Protein AF-A0A973K175-F1 (afdb_monomer_lite)

pLDDT: mean 92.52, std 10.66, range [53.66, 98.62]

Sequence (39 aa):
YGYSKRFGIVHVDYETQRRTLKDSALWYRDLVVRHHAGD

Secondary structure (DSSP, 8-state):
--TT---SSEEE-TTT--EEE-HHHHHHHHHHHHHHTT-

Foldseek 3Di:
DPPPDDDDQWDADPVVRDIDGHPVNVVVVVVVVVVVVVD

Radius of gyration: 13.72 Å; chains: 1; bounding box: 31×16×37 Å

Structure (mmCIF, N/CA/C/O backbone):
data_AF-A0A973K175-F1
#
_entry.id   AF-A0A973K175-F1
#
loop_
_atom_site.group_PDB
_atom_site.id
_atom_site.type_symbol
_atom_site.label_atom_id
_atom_site.label_alt_id
_atom_site.label_comp_id
_atom_site.label_asym_id
_atom_site.label_entity_id
_atom_site.label_seq_id
_atom_site.pdbx_PDB_ins_code
_atom_site.Cartn_x
_atom_site.Cartn_y
_atom_site.Cartn_z
_atom_site.occupancy
_atom_site.B_iso_or_equiv
_atom_site.auth_seq_id
_atom_site.auth_comp_id
_atom_site.auth_asym_id
_atom_site.auth_atom_id
_atom_site.pdbx_PDB_model_num
ATOM 1 N N . TYR A 1 1 ? -6.087 4.685 17.371 1.00 59.97 1 TYR A N 1
ATOM 2 C CA . TYR A 1 1 ? -6.270 5.164 15.984 1.00 59.97 1 TYR A CA 1
ATOM 3 C C . TYR A 1 1 ? -5.023 4.815 15.181 1.00 59.97 1 TYR A C 1
ATOM 5 O O . TYR A 1 1 ? -3.949 5.209 15.602 1.00 59.97 1 TYR A O 1
ATOM 13 N N . GLY A 1 2 ? -5.128 4.040 14.095 1.00 79.00 2 GLY A N 1
ATOM 14 C CA . GLY A 1 2 ? -3.941 3.601 13.328 1.00 79.00 2 GLY A CA 1
ATOM 15 C C . GLY A 1 2 ? -4.222 3.114 11.9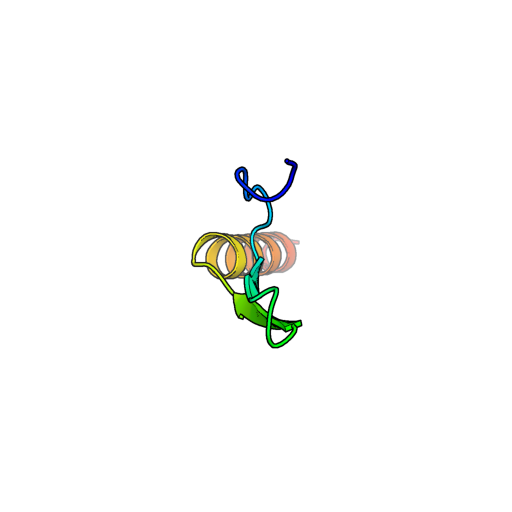02 1.00 79.00 2 GLY A C 1
ATOM 16 O O . GLY A 1 2 ? -3.379 3.245 11.026 1.00 79.00 2 GLY A O 1
ATOM 17 N N . TYR A 1 3 ? -5.440 2.643 11.627 1.00 82.00 3 TYR A N 1
ATOM 18 C CA . TYR A 1 3 ? -5.807 2.064 10.327 1.00 82.00 3 TYR A CA 1
ATOM 19 C C . TYR A 1 3 ? -6.377 3.060 9.304 1.00 82.00 3 TYR A C 1
ATOM 21 O O . TYR A 1 3 ? -6.833 2.655 8.232 1.00 82.00 3 TYR A O 1
ATOM 29 N N . SER A 1 4 ? -6.371 4.360 9.617 1.00 87.12 4 SER A N 1
ATOM 30 C CA . SER A 1 4 ? -6.923 5.400 8.738 1.00 87.12 4 SER A CA 1
ATOM 31 C C . SER A 1 4 ? -6.060 5.6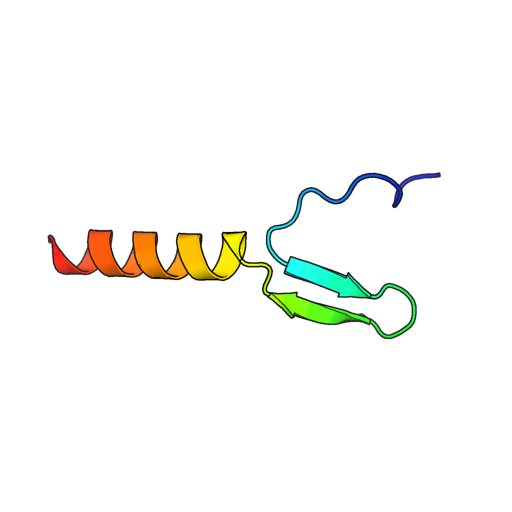55 7.501 1.00 87.12 4 SER A C 1
ATOM 33 O O . SER A 1 4 ? -6.565 6.127 6.484 1.00 87.12 4 SER A O 1
ATOM 35 N N . LYS A 1 5 ? -4.764 5.328 7.557 1.00 90.00 5 LYS A N 1
ATOM 36 C CA . LYS A 1 5 ? -3.849 5.420 6.416 1.00 90.00 5 LYS A CA 1
ATOM 37 C C . LYS A 1 5 ? -3.523 4.023 5.892 1.00 90.00 5 LYS A C 1
ATOM 39 O O . LYS A 1 5 ? -3.272 3.103 6.664 1.00 90.00 5 LYS A O 1
ATOM 44 N N . ARG A 1 6 ? -3.547 3.859 4.565 1.00 92.44 6 ARG A N 1
ATOM 45 C CA . ARG A 1 6 ? -3.410 2.560 3.882 1.00 92.44 6 ARG A CA 1
ATOM 46 C C . ARG A 1 6 ? -2.365 2.641 2.771 1.00 92.44 6 ARG A C 1
ATOM 48 O O . ARG A 1 6 ? -2.708 2.902 1.622 1.00 92.44 6 ARG A O 1
ATOM 55 N N . PHE A 1 7 ? -1.110 2.382 3.119 1.00 95.25 7 PHE A N 1
ATOM 56 C CA . PHE A 1 7 ? 0.035 2.515 2.207 1.00 95.25 7 PHE A CA 1
ATOM 57 C C . PHE A 1 7 ? 0.304 1.282 1.334 1.00 95.25 7 PHE A C 1
ATOM 59 O O . PHE A 1 7 ? 0.927 1.402 0.287 1.00 95.25 7 PHE A O 1
ATOM 66 N N . GLY A 1 8 ? -0.168 0.097 1.733 1.00 96.38 8 GLY A N 1
ATOM 67 C CA . GLY A 1 8 ? 0.104 -1.138 0.994 1.00 96.38 8 GLY A CA 1
ATOM 68 C C . GLY A 1 8 ? -0.511 -1.156 -0.409 1.00 96.38 8 GLY A C 1
ATOM 69 O O . GLY A 1 8 ? -1.603 -0.624 -0.626 1.00 96.38 8 GLY A O 1
ATOM 70 N N . ILE A 1 9 ? 0.153 -1.838 -1.343 1.00 98.19 9 ILE A N 1
ATOM 71 C CA . ILE A 1 9 ? -0.371 -2.149 -2.689 1.00 98.19 9 ILE A CA 1
ATOM 72 C C . ILE A 1 9 ? -1.446 -3.255 -2.667 1.00 98.19 9 ILE A C 1
ATOM 74 O O . ILE A 1 9 ? -2.122 -3.504 -3.658 1.00 98.19 9 ILE A O 1
ATOM 78 N N . VAL A 1 10 ? -1.653 -3.886 -1.510 1.00 98.44 10 VAL A N 1
ATOM 79 C CA . VAL A 1 10 ? -2.738 -4.836 -1.245 1.00 98.44 10 VAL A CA 1
ATOM 80 C C . VAL A 1 10 ? -3.716 -4.192 -0.270 1.00 98.44 10 VAL A C 1
ATOM 82 O O . VAL A 1 10 ? -3.317 -3.630 0.753 1.00 98.44 10 VAL A O 1
ATOM 85 N N . HIS A 1 11 ? -5.005 -4.234 -0.594 1.00 97.19 11 HIS A N 1
ATOM 86 C CA . HIS A 1 11 ? -6.061 -3.893 0.346 1.00 97.19 11 HIS A CA 1
ATOM 87 C C . HIS A 1 11 ? -6.307 -5.071 1.292 1.00 97.19 11 HIS A C 1
ATOM 89 O O . HIS A 1 11 ? -6.429 -6.207 0.840 1.00 97.19 11 HIS A O 1
ATOM 95 N N . VAL A 1 12 ? -6.390 -4.778 2.588 1.00 97.50 12 VAL A N 1
ATOM 96 C CA . VAL A 1 12 ? -6.805 -5.725 3.622 1.00 97.50 12 VAL A CA 1
ATOM 97 C C . VAL A 1 12 ? -8.137 -5.245 4.174 1.00 97.50 12 VAL A C 1
ATOM 99 O O . VAL A 1 12 ? -8.236 -4.115 4.663 1.00 97.50 12 VAL A O 1
ATOM 102 N N . ASP A 1 13 ? -9.141 -6.102 4.079 1.00 96.38 13 ASP A N 1
ATOM 103 C CA . ASP A 1 13 ? -10.343 -5.995 4.889 1.00 96.38 13 ASP A CA 1
ATOM 104 C C . ASP A 1 13 ? -9.990 -6.469 6.305 1.00 96.38 13 ASP A C 1
A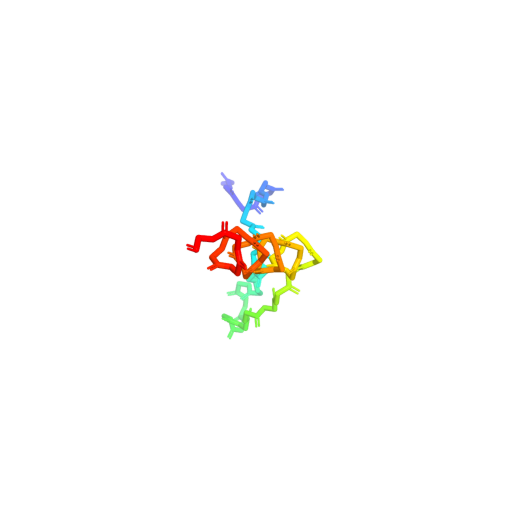TOM 106 O O . ASP A 1 13 ? -9.569 -7.607 6.493 1.00 96.38 13 ASP A O 1
ATOM 110 N N . TYR A 1 14 ? -10.092 -5.589 7.301 1.00 93.94 14 TYR A N 1
ATOM 111 C CA . TYR A 1 14 ? -9.679 -5.913 8.668 1.00 93.94 14 TYR A CA 1
ATOM 112 C C . TYR A 1 14 ? -10.678 -6.798 9.411 1.00 93.94 14 TYR A C 1
ATOM 114 O O . TYR A 1 14 ? -10.273 -7.485 10.347 1.00 93.94 14 TYR A O 1
ATOM 122 N N . GLU A 1 15 ? -11.944 -6.802 9.000 1.00 96.12 15 GLU A N 1
ATOM 123 C CA . GLU A 1 15 ? -12.973 -7.643 9.607 1.00 96.12 15 GLU A CA 1
ATOM 124 C C . GLU A 1 15 ? -12.784 -9.098 9.176 1.00 96.12 15 GLU A C 1
ATOM 126 O O . GLU A 1 15 ? -12.756 -10.005 10.004 1.00 96.12 15 GLU A O 1
ATOM 131 N N . THR A 1 16 ? -12.571 -9.311 7.877 1.00 98.00 16 THR A N 1
ATOM 132 C CA . THR A 1 16 ? -12.516 -10.657 7.285 1.00 98.00 16 THR A CA 1
AT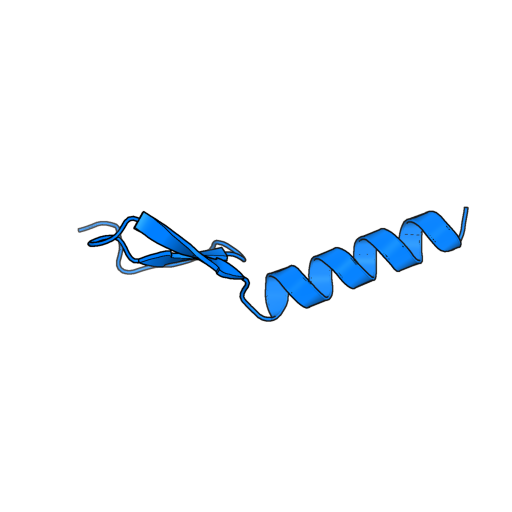OM 133 C C . THR A 1 16 ? -11.099 -11.155 7.005 1.00 98.00 16 THR A C 1
ATOM 135 O O . THR A 1 16 ? -10.911 -12.308 6.622 1.00 98.00 16 THR A O 1
ATOM 138 N N . GLN A 1 17 ? -10.092 -10.287 7.141 1.00 97.62 17 GLN A N 1
ATOM 139 C CA . GLN A 1 17 ? -8.702 -10.508 6.715 1.00 97.62 17 GLN A CA 1
ATOM 140 C C . GLN A 1 17 ? -8.537 -10.783 5.212 1.00 97.62 17 GLN A C 1
ATOM 142 O O . GLN A 1 17 ? -7.438 -11.120 4.751 1.00 97.62 17 GLN A O 1
ATOM 147 N N . ARG A 1 18 ? -9.596 -10.598 4.415 1.00 98.38 18 ARG A N 1
ATOM 148 C CA . ARG A 1 18 ? -9.540 -10.779 2.968 1.00 98.38 18 ARG A CA 1
ATOM 149 C C . ARG A 1 18 ? -8.550 -9.794 2.356 1.00 98.38 18 ARG A C 1
ATOM 151 O O . ARG A 1 18 ? -8.551 -8.599 2.655 1.00 98.38 18 ARG A O 1
ATOM 158 N N . ARG A 1 19 ? -7.720 -10.311 1.450 1.00 98.50 19 ARG A N 1
ATOM 159 C CA . ARG A 1 19 ? -6.733 -9.533 0.702 1.00 98.50 19 ARG A CA 1
ATOM 160 C C . ARG A 1 19 ? -7.176 -9.376 -0.743 1.00 98.50 19 ARG A C 1
ATOM 162 O O . ARG A 1 19 ? -7.492 -10.363 -1.402 1.00 98.50 19 ARG A O 1
ATOM 169 N N . THR A 1 20 ? -7.142 -8.145 -1.232 1.00 98.38 20 THR A N 1
ATOM 170 C CA . THR A 1 20 ? -7.448 -7.813 -2.627 1.00 98.38 20 THR A CA 1
ATOM 171 C C . THR A 1 20 ? -6.301 -6.994 -3.197 1.00 98.38 20 THR A C 1
ATOM 173 O O . THR A 1 20 ? -5.864 -6.016 -2.585 1.00 98.38 20 THR A O 1
ATOM 176 N N . LEU A 1 21 ? -5.790 -7.391 -4.361 1.00 98.56 21 LEU A N 1
ATOM 177 C CA . LEU A 1 21 ? -4.754 -6.628 -5.052 1.00 98.56 21 LEU A CA 1
ATOM 178 C C . LEU A 1 21 ? -5.327 -5.285 -5.507 1.00 98.56 21 LEU A C 1
ATOM 180 O O . LEU A 1 21 ? -6.423 -5.240 -6.060 1.00 98.56 21 LEU A O 1
ATOM 184 N N . LYS A 1 22 ? -4.593 -4.198 -5.265 1.00 98.44 22 LYS A N 1
ATOM 185 C CA . LYS A 1 22 ? -4.902 -2.902 -5.875 1.00 98.44 22 LYS A CA 1
ATOM 186 C C . LYS A 1 22 ? -4.271 -2.836 -7.261 1.00 98.44 22 LYS A C 1
ATOM 188 O O . LYS A 1 22 ? -3.327 -3.573 -7.552 1.00 98.44 22 LYS A O 1
ATOM 193 N N . ASP A 1 23 ? -4.695 -1.863 -8.054 1.00 98.56 23 ASP A N 1
ATOM 194 C CA . ASP A 1 23 ? -4.100 -1.594 -9.367 1.00 98.56 23 ASP A CA 1
ATOM 195 C C . ASP A 1 23 ? -2.589 -1.349 -9.273 1.00 98.56 23 ASP A C 1
ATOM 197 O O . ASP A 1 23 ? -1.831 -1.808 -10.123 1.00 98.56 23 ASP A O 1
ATOM 201 N N . SER A 1 24 ? -2.119 -0.728 -8.184 1.00 98.50 24 SER A N 1
ATOM 202 C CA . SER A 1 24 ? -0.686 -0.542 -7.935 1.00 98.50 24 SER A CA 1
ATOM 203 C C . SER A 1 24 ? 0.083 -1.856 -7.768 1.00 98.50 24 SER A C 1
ATOM 205 O O . SER A 1 24 ? 1.246 -1.921 -8.159 1.00 98.50 24 SER A O 1
ATOM 207 N N . ALA A 1 25 ? -0.540 -2.917 -7.244 1.00 98.62 25 ALA A N 1
ATOM 208 C CA . ALA A 1 25 ? 0.090 -4.234 -7.182 1.00 98.62 25 ALA A CA 1
ATOM 209 C C . ALA A 1 25 ? 0.161 -4.901 -8.557 1.00 98.62 25 ALA A C 1
ATOM 211 O O . ALA A 1 25 ? 1.176 -5.514 -8.880 1.00 98.62 25 ALA A O 1
ATOM 212 N N . LEU A 1 26 ? -0.891 -4.764 -9.370 1.00 98.50 26 LEU A N 1
ATOM 213 C CA . LEU A 1 26 ? -0.907 -5.295 -10.734 1.00 98.50 26 LEU A CA 1
ATOM 214 C C . LEU A 1 26 ? 0.134 -4.588 -11.607 1.00 98.50 26 LEU A C 1
ATOM 216 O O . LEU A 1 26 ? 0.925 -5.248 -12.274 1.00 98.50 26 LEU A O 1
ATOM 220 N N . TRP A 1 27 ? 0.203 -3.260 -11.518 1.00 98.44 27 TRP A N 1
ATOM 221 C CA . TRP A 1 27 ? 1.228 -2.474 -12.195 1.00 98.44 27 TRP A CA 1
ATOM 222 C C . TRP A 1 27 ? 2.642 -2.876 -11.757 1.00 98.44 27 TRP A C 1
ATOM 224 O O . TRP A 1 27 ? 3.513 -3.070 -12.602 1.00 98.44 27 TRP A O 1
ATOM 234 N N . TYR A 1 28 ? 2.873 -3.051 -10.450 1.00 98.31 28 TYR A N 1
ATOM 235 C CA . TYR A 1 28 ? 4.192 -3.427 -9.938 1.00 98.31 28 TYR A CA 1
ATOM 236 C C . TYR A 1 28 ? 4.617 -4.827 -10.398 1.00 98.31 28 TYR A C 1
ATOM 238 O O . TYR A 1 28 ? 5.768 -5.023 -10.779 1.00 98.31 28 TYR A O 1
ATOM 246 N N . ARG A 1 29 ? 3.684 -5.788 -10.443 1.00 98.19 29 ARG A N 1
ATOM 247 C CA . ARG A 1 29 ? 3.926 -7.108 -11.043 1.00 98.19 29 ARG A CA 1
ATOM 248 C C . ARG A 1 29 ? 4.387 -6.969 -12.493 1.00 98.19 29 ARG A C 1
ATOM 250 O O . ARG A 1 29 ? 5.395 -7.558 -12.867 1.00 98.19 29 ARG A O 1
ATOM 257 N N . ASP A 1 30 ? 3.662 -6.196 -13.295 1.00 97.88 30 ASP A N 1
ATOM 258 C CA . ASP A 1 30 ? 3.968 -6.046 -14.718 1.00 97.88 30 ASP A CA 1
ATOM 259 C C . ASP A 1 30 ? 5.316 -5.342 -14.934 1.00 97.88 30 ASP A C 1
ATOM 261 O O . ASP A 1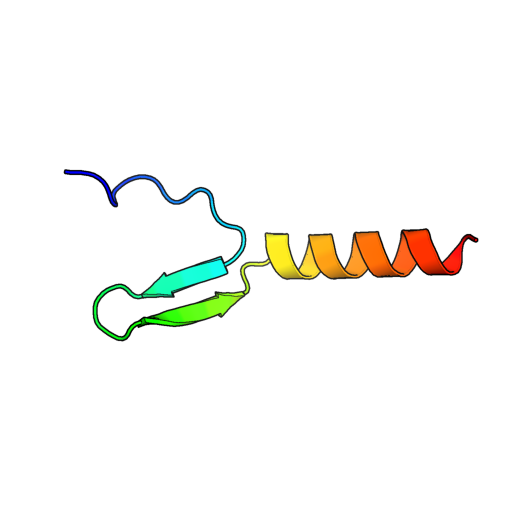 30 ? 6.063 -5.713 -15.838 1.00 97.88 30 ASP A O 1
ATOM 265 N N . LEU A 1 31 ? 5.664 -4.370 -14.082 1.00 97.38 31 LEU A N 1
ATOM 266 C CA . LEU A 1 31 ? 6.986 -3.740 -14.070 1.00 97.38 31 LEU A CA 1
ATOM 267 C C . LEU A 1 31 ? 8.097 -4.772 -13.841 1.00 97.38 31 LEU A C 1
ATOM 269 O O . LEU A 1 31 ? 9.051 -4.814 -14.613 1.00 97.38 31 LEU A O 1
ATOM 273 N N . VAL A 1 32 ? 7.964 -5.600 -12.803 1.00 97.88 32 VAL A N 1
ATOM 274 C CA . VAL A 1 32 ? 8.951 -6.635 -12.458 1.00 97.88 32 VAL A CA 1
ATOM 275 C C . VAL A 1 32 ? 9.115 -7.631 -13.607 1.00 97.88 32 VAL A C 1
ATOM 277 O O . VAL A 1 32 ? 10.238 -7.926 -14.004 1.00 97.88 32 VAL A O 1
ATOM 280 N N . VAL A 1 33 ? 8.010 -8.085 -14.206 1.00 97.38 33 VAL A N 1
ATOM 281 C CA . VAL A 1 33 ? 8.041 -8.986 -15.372 1.00 97.38 33 VAL A CA 1
ATOM 282 C C . VAL A 1 33 ? 8.784 -8.354 -16.549 1.00 97.38 33 VAL A C 1
ATOM 284 O O . VAL A 1 33 ? 9.623 -9.009 -17.159 1.00 97.38 33 VAL A O 1
ATOM 287 N N . ARG A 1 34 ? 8.510 -7.083 -16.866 1.00 96.25 34 ARG A N 1
ATOM 288 C CA . ARG A 1 34 ? 9.195 -6.378 -17.962 1.00 96.25 34 ARG A CA 1
ATOM 289 C C . ARG A 1 34 ? 10.684 -6.200 -17.698 1.00 96.25 34 ARG A C 1
ATOM 291 O O . ARG A 1 34 ? 11.455 -6.273 -18.643 1.00 96.25 34 ARG A O 1
ATOM 298 N N . HIS A 1 35 ? 11.069 -5.952 -16.448 1.00 95.31 35 HIS A N 1
ATOM 299 C CA . HIS A 1 35 ? 12.474 -5.794 -16.088 1.00 95.31 35 HIS A CA 1
ATOM 300 C C . HIS A 1 35 ? 13.240 -7.107 -16.270 1.00 95.31 35 HIS A C 1
ATOM 302 O O . HIS A 1 35 ? 14.275 -7.106 -16.917 1.00 95.31 35 HIS A O 1
ATOM 308 N N . HIS A 1 36 ? 12.671 -8.229 -15.822 1.00 87.25 36 HIS A N 1
ATOM 309 C CA . HIS A 1 36 ? 13.281 -9.551 -15.996 1.00 87.25 36 HIS A CA 1
ATOM 310 C C . HIS A 1 36 ? 13.286 -10.070 -17.437 1.00 87.25 36 HIS A C 1
ATOM 312 O O . HIS A 1 36 ? 14.091 -10.928 -17.767 1.00 87.25 36 HIS A O 1
ATOM 318 N N . ALA A 1 37 ? 12.373 -9.604 -18.291 1.00 80.31 37 ALA A N 1
ATOM 319 C CA . ALA A 1 37 ? 12.351 -9.977 -19.706 1.00 80.31 37 ALA A CA 1
ATOM 320 C C . ALA A 1 37 ? 13.356 -9.180 -20.564 1.00 80.31 37 ALA A C 1
ATOM 322 O O . ALA A 1 37 ? 13.463 -9.444 -21.760 1.00 80.31 37 ALA A O 1
ATOM 323 N N . GLY A 1 38 ? 14.015 -8.170 -19.983 1.00 68.25 38 GLY A N 1
ATOM 324 C CA . GLY A 1 38 ? 15.036 -7.342 -20.630 1.00 68.25 38 GLY A CA 1
ATOM 325 C C . GLY A 1 38 ? 16.479 -7.663 -20.216 1.00 68.25 38 GLY A C 1
ATOM 326 O O . GLY A 1 38 ? 17.373 -6.952 -20.674 1.00 68.25 38 GLY A O 1
ATOM 327 N N . ASP A 1 39 ? 16.676 -8.688 -19.377 1.00 53.66 39 ASP A N 1
ATOM 328 C CA . ASP A 1 39 ? 17.961 -9.347 -19.077 1.00 53.66 39 ASP A CA 1
ATOM 329 C C . ASP A 1 39 ?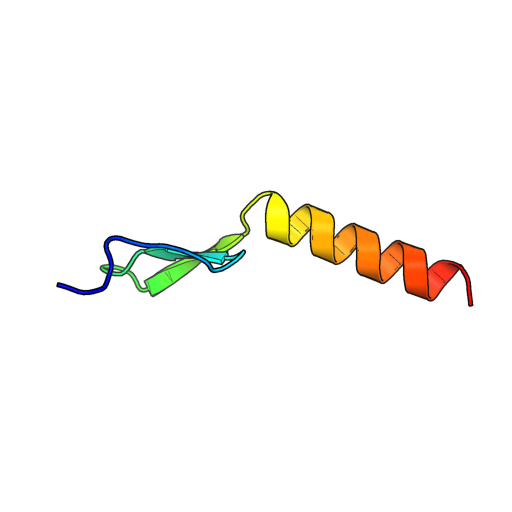 18.181 -10.550 -20.018 1.00 53.66 39 ASP A C 1
ATOM 331 O O . ASP A 1 39 ? 19.356 -10.859 -20.328 1.00 53.66 39 ASP A O 1
#